Protein AF-A0A3Q0IHY2-F1 (afdb_monomer)

pLDDT: mean 85.45, std 8.39, range [56.94, 94.0]

Radius of gyration: 17.31 Å; Cα contacts (8 Å, |Δi|>4): 135; chains: 1; bounding box: 40×36×47 Å

Nearest PDB structures (foldseek):
  4ufc-assembly2_B  TM=3.584E-01  e=3.401E+00  Bacteroides ovatus
  5mdt-assembly1_A  TM=3.192E-01  e=4.880E+00  Schizosaccharo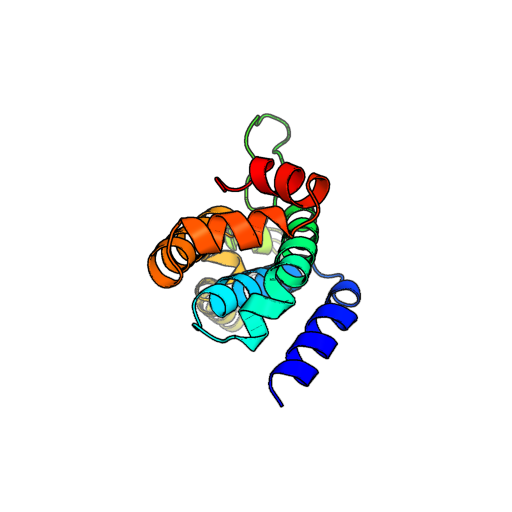myces pombe 972h-

InterPro domains:
  IPR011989 Armadillo-like helical [G3DSA:1.25.10.10] (1-149)
  IPR058669 Importin-7/11-like, TPR repeats [PF25758] (2-147)

Structure (mmCIF, N/CA/C/O backbone):
data_AF-A0A3Q0IHY2-F1
#
_entry.id   AF-A0A3Q0IHY2-F1
#
loop_
_atom_site.group_PDB
_atom_site.id
_atom_site.type_symbol
_atom_site.label_atom_id
_atom_site.label_alt_id
_atom_site.label_comp_id
_atom_site.label_asym_id
_atom_site.label_entity_id
_atom_site.label_seq_id
_atom_site.pdbx_PDB_ins_code
_atom_site.Cartn_x
_atom_site.Cartn_y
_atom_site.Cartn_z
_atom_site.occupancy
_atom_site.B_iso_or_equiv
_atom_site.auth_seq_id
_atom_site.auth_comp_id
_atom_site.auth_asym_id
_atom_site.auth_atom_id
_atom_site.pdbx_PDB_model_num
ATOM 1 N N . MET A 1 1 ? -1.748 -17.133 13.195 1.00 71.50 1 MET A N 1
ATOM 2 C CA . MET A 1 1 ? -0.902 -17.295 11.990 1.00 71.50 1 MET A CA 1
ATOM 3 C C . MET A 1 1 ? -0.861 -16.015 11.157 1.00 71.50 1 MET A C 1
ATOM 5 O O . MET A 1 1 ? 0.230 -15.501 10.970 1.00 71.50 1 MET A O 1
ATOM 9 N N . LEU A 1 2 ? -2.009 -15.448 10.753 1.00 79.81 2 LEU A N 1
ATOM 10 C CA . LEU A 1 2 ? -2.066 -14.205 9.961 1.00 79.81 2 LEU A CA 1
ATOM 11 C C . LEU A 1 2 ? -1.394 -12.996 10.637 1.00 79.81 2 LEU A C 1
ATOM 13 O O . LEU A 1 2 ? -0.612 -12.315 9.990 1.00 79.81 2 LEU A O 1
ATOM 17 N N . SER A 1 3 ? -1.639 -12.761 11.934 1.00 85.38 3 SER A N 1
ATOM 18 C CA . SER A 1 3 ? -1.006 -11.635 12.648 1.00 85.38 3 SER A CA 1
ATOM 19 C C . SER A 1 3 ? 0.520 -11.704 12.597 1.00 85.38 3 SER A C 1
ATOM 21 O O . SER A 1 3 ? 1.150 -10.722 12.240 1.00 85.38 3 SER A O 1
ATOM 23 N N . ASN A 1 4 ? 1.105 -12.871 12.889 1.00 88.50 4 ASN A N 1
ATOM 24 C CA . ASN A 1 4 ? 2.560 -13.045 12.903 1.00 88.50 4 ASN A CA 1
ATOM 25 C C . ASN A 1 4 ? 3.166 -12.864 11.509 1.00 88.50 4 ASN A C 1
ATOM 27 O O . ASN A 1 4 ? 4.241 -12.297 11.382 1.00 88.50 4 ASN A O 1
ATOM 31 N N . LEU A 1 5 ? 2.472 -13.337 10.470 1.00 88.94 5 LEU A N 1
ATOM 32 C CA . LEU A 1 5 ? 2.908 -13.156 9.090 1.00 88.94 5 LEU A CA 1
ATOM 33 C C . LEU A 1 5 ? 2.868 -11.678 8.686 1.00 88.94 5 LEU A C 1
ATOM 35 O O . LEU A 1 5 ? 3.835 -11.189 8.117 1.00 88.94 5 LEU A O 1
ATOM 39 N N . LEU A 1 6 ? 1.796 -10.961 9.027 1.00 89.75 6 LEU A N 1
ATOM 40 C CA . LEU A 1 6 ? 1.677 -9.531 8.751 1.00 89.75 6 LEU A CA 1
ATOM 41 C C . LEU A 1 6 ? 2.721 -8.715 9.529 1.00 89.75 6 LEU A C 1
ATOM 43 O O . LEU A 1 6 ? 3.335 -7.817 8.968 1.00 89.75 6 LEU A O 1
ATOM 47 N N . ASP A 1 7 ? 2.979 -9.069 10.789 1.00 90.44 7 ASP A N 1
ATOM 48 C CA . ASP A 1 7 ? 4.039 -8.457 11.596 1.00 90.44 7 ASP A CA 1
ATOM 49 C C . ASP A 1 7 ? 5.427 -8.669 10.990 1.00 90.44 7 ASP A C 1
ATOM 51 O O . ASP A 1 7 ? 6.231 -7.738 10.936 1.00 90.44 7 ASP A O 1
ATOM 55 N N . ASP A 1 8 ? 5.710 -9.875 10.504 1.00 91.25 8 ASP A N 1
ATOM 56 C CA . ASP A 1 8 ? 6.960 -10.170 9.813 1.00 91.25 8 ASP A CA 1
ATOM 57 C C . ASP A 1 8 ? 7.063 -9.444 8.470 1.00 91.25 8 ASP A C 1
ATOM 59 O O . ASP A 1 8 ? 8.140 -8.954 8.138 1.00 91.25 8 ASP A O 1
ATOM 63 N N . MET A 1 9 ? 5.968 -9.347 7.710 1.00 89.50 9 MET A N 1
ATOM 64 C CA . MET A 1 9 ? 5.931 -8.602 6.450 1.00 89.50 9 MET A CA 1
ATOM 65 C C . MET A 1 9 ? 6.216 -7.121 6.681 1.00 89.50 9 MET A C 1
ATOM 67 O O . MET A 1 9 ? 7.124 -6.584 6.052 1.00 89.50 9 MET A O 1
ATOM 71 N N . ILE A 1 10 ? 5.527 -6.487 7.634 1.00 90.88 10 ILE A N 1
ATOM 72 C CA . ILE A 1 10 ? 5.746 -5.078 7.992 1.00 90.88 10 ILE A CA 1
ATOM 73 C C . ILE A 1 10 ? 7.203 -4.874 8.416 1.00 90.88 10 ILE A C 1
ATOM 75 O O . ILE A 1 10 ? 7.890 -4.010 7.882 1.00 90.88 10 ILE A O 1
ATOM 79 N N . LYS A 1 11 ? 7.729 -5.733 9.299 1.00 90.56 11 LYS A N 1
ATOM 80 C CA . LYS A 1 11 ? 9.124 -5.641 9.751 1.00 90.56 11 LYS A CA 1
ATOM 81 C C . LYS A 1 11 ? 10.142 -5.870 8.648 1.00 90.56 11 LYS A C 1
ATOM 83 O O . LYS A 1 11 ? 11.245 -5.380 8.778 1.00 90.56 11 LYS A O 1
ATOM 88 N N . LYS A 1 12 ? 9.846 -6.659 7.619 1.00 89.00 12 LYS A N 1
ATOM 89 C CA . LYS A 1 12 ? 10.827 -7.022 6.582 1.00 89.00 12 LYS A CA 1
ATOM 90 C C . LYS A 1 12 ? 10.650 -6.221 5.294 1.00 89.00 12 LYS A C 1
ATOM 92 O O . LYS A 1 12 ? 11.473 -6.371 4.398 1.00 89.00 12 LYS A O 1
ATOM 97 N N . THR A 1 13 ? 9.633 -5.362 5.195 1.00 88.12 13 THR A N 1
ATOM 98 C CA . THR A 1 13 ? 9.354 -4.570 3.982 1.00 88.12 13 THR A CA 1
ATOM 99 C C . THR A 1 13 ? 10.539 -3.670 3.618 1.00 88.12 13 THR A C 1
ATOM 101 O O . THR A 1 13 ? 10.931 -3.631 2.454 1.00 88.12 13 THR A O 1
ATOM 104 N N . TYR A 1 14 ? 11.218 -3.072 4.604 1.00 86.75 14 TYR A N 1
ATOM 105 C CA . TYR A 1 14 ? 12.416 -2.254 4.368 1.00 86.75 14 TYR A CA 1
ATOM 106 C C . TYR A 1 14 ? 13.607 -3.028 3.769 1.00 86.75 14 TYR A C 1
ATOM 108 O O . TYR A 1 14 ? 14.507 -2.417 3.198 1.00 86.75 14 TYR A O 1
ATOM 116 N N . LEU A 1 15 ? 13.641 -4.365 3.885 1.00 89.25 15 LEU A N 1
ATOM 117 C CA . LEU A 1 15 ? 14.697 -5.196 3.288 1.00 89.25 15 LEU A CA 1
ATOM 118 C C . LEU A 1 15 ? 14.530 -5.340 1.771 1.00 89.25 15 LEU A C 1
ATOM 120 O O . LEU A 1 15 ? 15.457 -5.770 1.084 1.00 89.25 15 LEU A O 1
ATOM 124 N N . VAL A 1 16 ? 13.351 -5.011 1.242 1.00 90.00 16 VAL A N 1
ATOM 125 C CA . VAL A 1 16 ? 13.085 -5.025 -0.192 1.00 90.00 16 VAL A CA 1
ATOM 126 C C . VAL A 1 16 ? 13.486 -3.668 -0.752 1.00 90.00 16 VAL A C 1
ATOM 128 O O . VAL A 1 16 ? 12.809 -2.669 -0.531 1.00 90.00 16 VAL A O 1
ATOM 131 N N . THR A 1 17 ? 14.613 -3.645 -1.460 1.00 86.81 17 THR A N 1
ATOM 132 C CA . THR A 1 17 ? 15.194 -2.425 -2.044 1.00 86.81 17 THR A CA 1
ATOM 133 C C . THR A 1 17 ? 14.763 -2.181 -3.487 1.00 86.81 17 THR A C 1
ATOM 135 O O . THR A 1 17 ? 14.867 -1.061 -3.967 1.00 86.81 17 THR A O 1
ATOM 138 N N . GLN A 1 18 ? 14.288 -3.219 -4.184 1.00 88.50 18 GLN A N 1
ATOM 139 C CA . GLN A 1 18 ? 13.822 -3.110 -5.568 1.00 88.50 18 GLN A CA 1
ATOM 140 C C . GLN A 1 18 ? 12.427 -2.467 -5.592 1.00 88.50 18 GLN A C 1
ATOM 142 O O . GLN A 1 18 ? 11.495 -3.073 -5.043 1.00 88.50 18 GLN A O 1
ATOM 147 N N . PRO A 1 19 ? 12.260 -1.278 -6.194 1.00 86.81 19 PRO A N 1
ATOM 148 C CA . PRO A 1 19 ? 10.997 -0.542 -6.177 1.00 86.81 19 PRO A CA 1
ATOM 149 C C . PRO A 1 19 ? 9.859 -1.303 -6.876 1.00 86.81 19 PRO A C 1
ATOM 151 O O . PRO A 1 19 ? 8.732 -1.296 -6.386 1.00 86.81 19 PRO A O 1
ATOM 154 N N . GLU A 1 20 ? 10.156 -2.091 -7.914 1.00 87.94 20 GLU A N 1
ATOM 155 C CA . GLU A 1 20 ? 9.194 -2.971 -8.592 1.00 87.94 20 GLU A CA 1
ATOM 156 C C . GLU A 1 20 ? 8.589 -3.982 -7.610 1.00 87.94 20 GLU A C 1
ATOM 158 O O . GLU A 1 20 ? 7.381 -4.211 -7.560 1.00 87.94 20 GLU A O 1
ATOM 163 N N . ARG A 1 21 ? 9.440 -4.583 -6.769 1.00 90.06 21 ARG A N 1
ATOM 164 C CA . ARG A 1 21 ? 9.005 -5.555 -5.759 1.00 90.06 21 ARG A CA 1
ATOM 165 C C . ARG A 1 21 ? 8.257 -4.879 -4.618 1.00 90.06 21 ARG A C 1
ATOM 167 O O . ARG A 1 21 ? 7.307 -5.461 -4.095 1.00 90.06 21 ARG A O 1
ATOM 174 N N . ARG A 1 22 ? 8.658 -3.661 -4.241 1.00 92.00 22 ARG A N 1
ATOM 175 C CA . ARG A 1 22 ? 7.937 -2.853 -3.248 1.00 92.00 22 ARG A CA 1
ATOM 176 C C . ARG A 1 22 ? 6.537 -2.501 -3.749 1.00 92.00 22 ARG A C 1
ATOM 178 O O . ARG A 1 22 ? 5.595 -2.641 -2.975 1.00 92.00 22 ARG A O 1
ATOM 185 N N . LYS A 1 23 ? 6.367 -2.190 -5.040 1.00 93.12 23 LYS A N 1
ATOM 186 C CA . LYS A 1 23 ? 5.048 -1.969 -5.656 1.00 93.12 23 LYS A CA 1
ATOM 187 C C . LYS A 1 23 ? 4.120 -3.169 -5.462 1.00 93.12 23 LYS A C 1
ATOM 189 O O . LYS A 1 23 ? 3.001 -2.994 -4.989 1.00 93.12 23 LYS A O 1
ATOM 194 N N . VAL A 1 24 ? 4.583 -4.397 -5.725 1.00 92.75 24 VAL A N 1
ATOM 195 C CA . VAL A 1 24 ? 3.775 -5.615 -5.481 1.00 92.75 24 VAL A CA 1
ATOM 196 C C . VAL A 1 2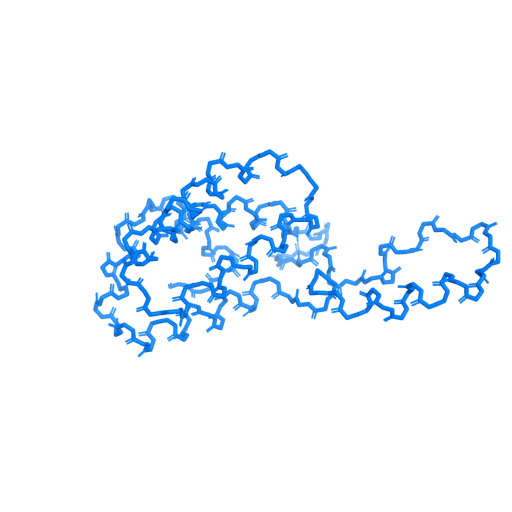4 ? 3.349 -5.726 -4.018 1.00 92.75 24 VAL A C 1
ATOM 198 O O . VAL A 1 24 ? 2.200 -6.060 -3.729 1.00 92.75 24 VAL A O 1
ATOM 201 N N . ILE A 1 25 ? 4.259 -5.431 -3.088 1.00 93.12 25 ILE A N 1
ATOM 202 C CA . ILE A 1 25 ? 3.968 -5.455 -1.650 1.00 93.12 25 ILE A CA 1
ATOM 203 C C . ILE A 1 25 ? 2.922 -4.388 -1.291 1.00 93.12 25 ILE A C 1
ATOM 205 O O . ILE A 1 25 ? 1.983 -4.687 -0.557 1.00 93.12 25 ILE A O 1
ATOM 209 N N . GLY A 1 26 ? 3.024 -3.183 -1.855 1.00 92.94 26 GLY A N 1
ATOM 210 C CA . GLY A 1 26 ? 2.037 -2.113 -1.687 1.00 92.94 26 GLY A CA 1
ATOM 211 C C . GLY A 1 26 ? 0.652 -2.508 -2.205 1.00 92.94 26 GLY A C 1
ATOM 212 O O . GLY A 1 26 ? -0.345 -2.345 -1.501 1.00 92.94 26 GLY A O 1
ATOM 213 N N . LEU A 1 27 ? 0.585 -3.120 -3.392 1.00 93.81 27 LEU A N 1
ATOM 214 C CA . LEU A 1 27 ? -0.660 -3.660 -3.947 1.00 93.81 27 LEU A CA 1
ATOM 215 C C . LEU A 1 27 ? -1.247 -4.765 -3.055 1.00 93.81 27 LEU A C 1
ATOM 217 O O . LEU A 1 27 ? -2.460 -4.809 -2.841 1.00 93.81 27 LEU A O 1
ATOM 221 N N . ALA A 1 28 ? -0.402 -5.630 -2.491 1.00 93.56 28 ALA A N 1
ATOM 222 C CA . ALA A 1 28 ? -0.837 -6.656 -1.549 1.00 93.56 28 ALA A CA 1
ATOM 223 C C . ALA A 1 28 ? -1.406 -6.039 -0.260 1.00 93.56 28 ALA A C 1
ATOM 225 O O . ALA A 1 28 ? -2.475 -6.455 0.185 1.00 93.56 28 ALA A O 1
ATOM 226 N N . TYR A 1 29 ? -0.755 -5.018 0.307 1.00 93.31 29 TYR A N 1
ATOM 227 C CA . TYR A 1 29 ? -1.275 -4.284 1.463 1.00 93.31 29 TYR A CA 1
ATOM 228 C C . TYR A 1 29 ? -2.636 -3.648 1.176 1.00 93.31 29 TYR A C 1
ATOM 230 O O . TYR A 1 29 ? -3.571 -3.845 1.950 1.00 93.31 29 TYR A O 1
ATOM 238 N N . ALA A 1 30 ? -2.789 -2.972 0.037 1.00 93.06 30 ALA A N 1
ATOM 239 C CA . ALA A 1 30 ? -4.064 -2.381 -0.361 1.00 93.06 30 ALA A CA 1
ATOM 240 C C . ALA A 1 30 ? -5.163 -3.439 -0.566 1.00 93.06 30 ALA A C 1
ATOM 242 O O . ALA A 1 30 ? -6.312 -3.231 -0.178 1.00 93.06 30 ALA A O 1
ATOM 243 N N . ALA A 1 31 ? -4.830 -4.605 -1.124 1.00 92.81 31 ALA A N 1
ATOM 244 C CA . ALA A 1 31 ? -5.780 -5.708 -1.248 1.00 92.81 31 ALA A CA 1
ATOM 245 C C . ALA A 1 31 ? -6.225 -6.247 0.125 1.00 92.81 31 ALA A C 1
ATOM 247 O O . ALA A 1 31 ? -7.413 -6.519 0.320 1.00 92.81 31 ALA A O 1
ATOM 248 N N . LEU A 1 32 ? -5.298 -6.339 1.084 1.00 91.94 32 LEU A N 1
ATOM 249 C CA . LEU A 1 32 ? -5.572 -6.793 2.450 1.00 91.94 32 LEU A CA 1
ATOM 250 C C . LEU A 1 32 ? -6.551 -5.876 3.196 1.00 91.94 32 LEU A C 1
ATOM 252 O O . LEU A 1 32 ? -7.354 -6.378 3.982 1.00 91.94 32 LEU A O 1
ATOM 256 N N . LEU A 1 33 ? -6.550 -4.566 2.925 1.00 89.50 33 LEU A N 1
ATOM 257 C CA . LEU A 1 33 ? -7.476 -3.613 3.558 1.00 89.50 33 LEU A CA 1
ATOM 258 C C . LEU A 1 33 ? -8.953 -3.999 3.374 1.00 89.50 33 LEU A C 1
ATOM 260 O O . LEU A 1 33 ? -9.765 -3.777 4.266 1.00 89.50 33 LEU A O 1
ATOM 264 N N . THR A 1 34 ? -9.289 -4.645 2.255 1.00 89.94 34 THR A N 1
ATOM 265 C CA . THR A 1 34 ? -10.667 -5.064 1.931 1.00 89.94 34 THR A CA 1
ATOM 266 C C . THR A 1 34 ? -11.063 -6.443 2.474 1.00 89.94 34 THR A C 1
ATOM 268 O O . THR A 1 34 ? -12.160 -6.921 2.198 1.00 89.94 34 THR A O 1
ATOM 271 N N . CYS A 1 35 ? -10.193 -7.113 3.241 1.00 88.38 35 CYS A N 1
ATOM 272 C CA . CYS A 1 35 ? -10.428 -8.478 3.731 1.00 88.38 35 CYS A CA 1
ATOM 273 C C . CYS A 1 35 ? -11.276 -8.572 5.019 1.00 88.38 35 CYS A C 1
ATOM 275 O O . CYS A 1 35 ? -11.341 -9.655 5.597 1.00 88.38 35 CYS A O 1
ATOM 277 N N . GLU A 1 36 ? -11.875 -7.473 5.498 1.00 82.81 36 GLU A N 1
ATOM 278 C CA . GLU A 1 36 ? -12.792 -7.431 6.662 1.00 82.81 36 GLU A CA 1
ATOM 279 C C . GLU A 1 36 ? -12.257 -8.129 7.936 1.00 82.81 36 GLU A C 1
ATOM 281 O O . GLU A 1 36 ? -13.000 -8.631 8.778 1.00 82.81 36 GLU A O 1
ATOM 286 N N . SER A 1 37 ? -10.933 -8.169 8.106 1.00 88.56 37 SER A N 1
ATOM 287 C CA . SER A 1 37 ? -10.294 -8.834 9.241 1.00 88.56 37 SER A CA 1
ATOM 288 C C . SER A 1 37 ? -9.942 -7.837 10.334 1.00 88.56 37 SER A C 1
ATOM 290 O O . SER A 1 37 ? -9.185 -6.892 10.110 1.00 88.56 37 SER A O 1
ATOM 292 N N . VAL A 1 38 ? -10.389 -8.110 11.561 1.00 87.62 38 VAL A N 1
ATOM 293 C CA . VAL A 1 38 ? -10.070 -7.303 12.754 1.00 87.62 38 VAL A CA 1
ATOM 294 C C . VAL A 1 38 ? -8.555 -7.161 12.961 1.00 87.62 38 VAL A C 1
ATOM 296 O O . VAL A 1 38 ? -8.079 -6.125 13.414 1.00 87.62 38 VAL A O 1
ATOM 299 N N . ILE A 1 39 ? -7.769 -8.175 12.581 1.00 89.50 39 ILE A N 1
ATOM 300 C CA . ILE A 1 39 ? -6.300 -8.138 12.679 1.00 89.50 39 ILE A CA 1
ATOM 301 C C . ILE A 1 39 ? -5.717 -7.054 11.764 1.00 89.50 39 ILE A C 1
ATOM 303 O O . ILE A 1 39 ? -4.753 -6.390 12.139 1.00 89.50 39 ILE A O 1
ATOM 307 N N . ILE A 1 40 ? -6.299 -6.884 10.575 1.00 89.56 40 ILE A N 1
ATOM 308 C CA . ILE A 1 40 ? -5.865 -5.903 9.578 1.00 89.56 40 ILE A CA 1
ATOM 309 C C . ILE A 1 40 ? -6.280 -4.503 10.028 1.00 89.56 40 ILE A C 1
ATOM 311 O O . ILE A 1 40 ? -5.447 -3.603 10.014 1.00 89.56 40 ILE A O 1
ATOM 315 N N . LEU A 1 41 ? -7.509 -4.341 10.532 1.00 88.88 41 LEU A N 1
ATOM 316 C CA . LEU A 1 41 ? -7.988 -3.069 11.088 1.00 88.88 41 LEU A CA 1
ATOM 317 C C . LEU A 1 41 ? -7.122 -2.594 12.264 1.00 88.88 41 LEU A C 1
ATOM 319 O O . LEU A 1 41 ? -6.696 -1.445 12.293 1.00 88.88 41 LEU A O 1
ATOM 323 N N . ASN A 1 42 ? -6.763 -3.494 13.184 1.00 90.31 42 ASN A N 1
ATOM 324 C CA . ASN A 1 42 ? -5.882 -3.172 14.314 1.00 90.31 42 ASN A CA 1
ATOM 325 C C . ASN A 1 42 ? -4.466 -2.755 13.889 1.00 90.31 42 ASN A C 1
ATOM 327 O O . ASN A 1 42 ? -3.751 -2.120 14.661 1.00 90.31 42 ASN A O 1
ATOM 331 N N . LYS A 1 43 ? -4.035 -3.145 12.687 1.00 90.75 43 LYS A N 1
ATOM 332 C CA . LYS A 1 43 ? -2.723 -2.803 12.124 1.00 90.75 43 LYS A CA 1
ATOM 333 C C . LYS A 1 43 ? -2.825 -1.768 11.005 1.00 90.75 43 LYS A C 1
ATOM 335 O O . LYS A 1 43 ? -1.822 -1.517 10.343 1.00 90.75 43 LYS A O 1
ATOM 340 N N . PHE A 1 44 ? -3.993 -1.146 10.825 1.00 91.44 44 PHE A N 1
ATOM 341 C CA . PHE A 1 44 ? -4.267 -0.205 9.743 1.00 91.44 44 PHE A CA 1
ATOM 342 C C . PHE A 1 44 ? -3.215 0.901 9.671 1.00 91.44 44 PHE A C 1
ATOM 344 O O . PHE A 1 44 ? -2.587 1.061 8.632 1.00 91.44 44 PHE A O 1
ATOM 351 N N . GLY A 1 45 ? -2.921 1.578 10.786 1.00 91.12 45 GLY A N 1
ATOM 352 C CA . GLY A 1 45 ? -1.914 2.644 10.800 1.00 91.12 45 GLY A CA 1
ATOM 353 C C . GLY A 1 45 ? -0.527 2.187 10.348 1.00 91.12 45 GLY A C 1
ATOM 354 O O . GLY A 1 45 ? 0.099 2.864 9.543 1.00 91.12 45 GLY A O 1
ATOM 355 N N . LYS A 1 46 ? -0.086 0.988 10.753 1.00 92.06 46 LYS A N 1
ATOM 356 C CA . LYS A 1 46 ? 1.193 0.422 10.291 1.00 92.06 46 LYS A CA 1
ATOM 357 C C . LYS A 1 46 ? 1.183 0.054 8.814 1.00 92.06 46 LYS A C 1
ATOM 359 O O . LYS A 1 46 ? 2.198 0.209 8.148 1.00 92.06 46 LYS A O 1
ATOM 364 N N . ILE A 1 47 ? 0.051 -0.409 8.294 1.00 92.75 47 ILE A N 1
ATOM 365 C CA . ILE A 1 47 ? -0.103 -0.664 6.860 1.00 92.75 47 ILE A CA 1
ATOM 366 C C . ILE A 1 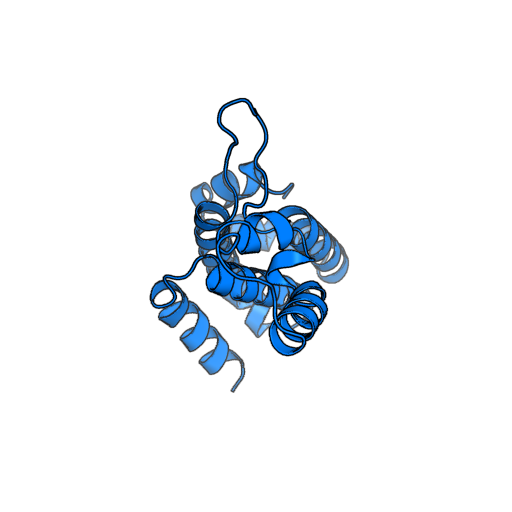47 ? -0.042 0.658 6.084 1.00 92.75 47 ILE A C 1
ATOM 368 O O . ILE A 1 47 ? 0.670 0.732 5.089 1.00 92.75 47 ILE A O 1
ATOM 372 N N . MET A 1 48 ? -0.720 1.706 6.559 1.00 92.69 48 MET A N 1
ATOM 373 C CA . MET A 1 48 ? -0.705 3.030 5.929 1.00 92.69 48 MET A CA 1
ATOM 374 C C . MET A 1 48 ? 0.692 3.666 5.954 1.00 92.69 48 MET A C 1
ATOM 376 O O . MET A 1 48 ? 1.130 4.178 4.929 1.00 92.69 48 MET A O 1
ATOM 380 N N . GLU A 1 49 ? 1.424 3.560 7.070 1.00 92.38 49 GLU A N 1
ATOM 381 C CA . GLU A 1 49 ? 2.840 3.959 7.168 1.00 92.38 49 GLU A CA 1
ATOM 382 C C . GLU A 1 49 ? 3.686 3.284 6.076 1.00 92.38 49 GLU A C 1
ATOM 384 O O . GLU A 1 49 ? 4.387 3.954 5.321 1.00 92.38 49 GLU A O 1
ATOM 389 N N . GLN A 1 50 ? 3.573 1.959 5.940 1.00 92.06 50 GLN A N 1
ATOM 390 C CA . GLN A 1 50 ? 4.322 1.213 4.926 1.00 92.06 50 GLN A CA 1
ATOM 391 C C . GLN A 1 50 ? 3.886 1.560 3.502 1.00 92.06 50 GLN A C 1
ATOM 393 O O . GLN A 1 50 ? 4.723 1.646 2.608 1.00 92.06 50 GLN A O 1
ATOM 398 N N . MET A 1 51 ? 2.592 1.790 3.269 1.00 92.12 51 MET A N 1
ATOM 399 C CA . MET A 1 51 ? 2.129 2.258 1.966 1.00 92.12 51 MET A CA 1
ATOM 400 C C . MET A 1 51 ? 2.738 3.614 1.621 1.00 92.12 51 MET A C 1
ATOM 402 O O . MET A 1 51 ? 3.183 3.770 0.492 1.00 92.12 51 MET A O 1
ATOM 406 N N . ALA A 1 52 ? 2.798 4.562 2.560 1.00 91.94 52 ALA A N 1
ATOM 407 C CA . ALA A 1 52 ? 3.364 5.890 2.319 1.00 91.94 52 ALA A CA 1
ATOM 408 C C . ALA A 1 52 ? 4.840 5.822 1.898 1.00 91.94 52 ALA A C 1
ATOM 410 O O . ALA A 1 52 ? 5.248 6.506 0.963 1.00 91.94 52 ALA A O 1
ATOM 411 N N . GLU A 1 53 ? 5.624 4.947 2.535 1.00 91.50 53 GLU A N 1
ATOM 412 C CA . GLU A 1 53 ? 7.004 4.682 2.117 1.00 91.50 53 GLU A CA 1
ATOM 413 C C . GLU A 1 53 ? 7.070 4.107 0.697 1.00 91.50 53 GLU A C 1
ATOM 415 O O . GLU A 1 53 ? 7.851 4.580 -0.120 1.00 91.50 53 GLU A O 1
ATOM 420 N N . ILE A 1 54 ? 6.231 3.118 0.375 1.00 92.25 54 ILE A N 1
ATOM 421 C CA . ILE A 1 54 ? 6.215 2.504 -0.961 1.00 92.25 54 ILE A CA 1
ATOM 422 C C . ILE A 1 54 ? 5.754 3.511 -2.025 1.00 92.25 54 ILE A C 1
ATOM 424 O O . ILE A 1 54 ? 6.301 3.517 -3.123 1.00 92.25 54 ILE A O 1
ATOM 428 N N . PHE A 1 55 ? 4.787 4.378 -1.711 1.00 91.25 55 PHE A N 1
ATOM 429 C CA . PHE A 1 55 ? 4.345 5.458 -2.596 1.00 91.25 55 PHE A CA 1
ATOM 430 C C . PHE A 1 55 ? 5.507 6.380 -2.966 1.00 91.25 55 PHE A C 1
ATOM 432 O O . PHE A 1 55 ? 5.694 6.647 -4.148 1.00 91.25 55 PHE A O 1
ATOM 439 N N . ASN A 1 56 ? 6.333 6.773 -1.993 1.00 89.75 56 ASN A N 1
ATOM 440 C CA . ASN A 1 56 ? 7.507 7.616 -2.235 1.00 89.75 56 ASN A CA 1
ATOM 441 C C . ASN A 1 56 ? 8.565 6.955 -3.139 1.00 89.75 56 ASN A C 1
ATOM 443 O O . ASN A 1 56 ? 9.308 7.660 -3.817 1.00 89.75 56 ASN A O 1
ATOM 447 N N . ASP A 1 57 ? 8.652 5.622 -3.153 1.00 88.88 57 ASP A N 1
ATOM 448 C CA . ASP A 1 57 ? 9.603 4.895 -4.007 1.00 88.88 57 ASP A CA 1
ATOM 449 C C . ASP A 1 57 ? 9.062 4.618 -5.420 1.00 88.88 57 ASP A C 1
ATOM 451 O O . ASP A 1 57 ? 9.839 4.387 -6.347 1.00 88.88 57 ASP A O 1
ATOM 455 N N . VAL A 1 58 ? 7.735 4.566 -5.573 1.00 89.44 58 VAL A N 1
ATOM 456 C CA . VAL A 1 58 ? 7.051 4.114 -6.797 1.00 89.44 58 VAL A CA 1
ATOM 457 C C . VAL A 1 58 ? 6.498 5.275 -7.616 1.00 89.44 58 VAL A C 1
ATOM 459 O O . VAL A 1 58 ? 6.553 5.244 -8.846 1.00 89.44 58 VAL A O 1
ATOM 462 N N . MET A 1 59 ? 5.949 6.285 -6.947 1.00 88.50 59 MET A N 1
ATOM 463 C CA . MET A 1 59 ? 5.380 7.454 -7.596 1.00 88.50 59 MET A CA 1
ATOM 464 C C . MET A 1 59 ? 6.462 8.508 -7.782 1.00 88.50 59 MET A C 1
ATOM 466 O O . MET A 1 59 ? 7.137 8.909 -6.837 1.00 88.50 59 MET A O 1
ATOM 470 N N . THR A 1 60 ? 6.606 8.994 -9.006 1.00 85.50 60 THR A N 1
ATOM 471 C CA . THR A 1 60 ? 7.604 10.008 -9.351 1.00 85.50 60 THR A CA 1
ATOM 472 C C . THR A 1 60 ? 6.932 11.188 -10.027 1.00 85.50 60 THR A C 1
ATOM 474 O O . THR A 1 60 ? 5.942 11.026 -10.736 1.00 85.50 60 THR A O 1
ATOM 477 N N . VAL A 1 61 ? 7.457 12.390 -9.798 1.00 78.62 61 VAL A N 1
ATOM 478 C CA . VAL A 1 61 ? 7.021 13.577 -10.537 1.00 78.62 61 VAL A CA 1
ATOM 479 C C . VAL A 1 61 ? 7.882 13.672 -11.798 1.00 78.62 61 VAL A C 1
ATOM 481 O O . VAL A 1 61 ? 9.111 13.754 -11.679 1.00 78.62 61 VAL A O 1
ATOM 484 N N . PRO A 1 62 ? 7.295 13.652 -13.006 1.00 72.50 62 PRO A N 1
ATOM 485 C CA . PRO A 1 62 ? 8.069 13.814 -14.224 1.00 72.50 62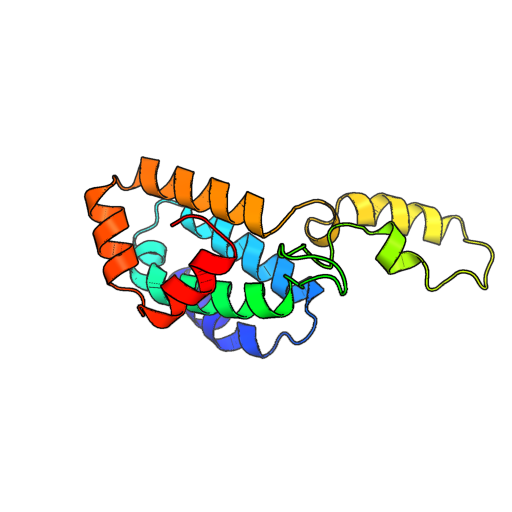 PRO A CA 1
ATOM 486 C C . PRO A 1 62 ? 8.709 15.205 -14.267 1.00 72.50 62 PRO A C 1
ATOM 488 O O . PRO A 1 62 ? 8.157 16.176 -13.758 1.00 72.50 62 PRO A O 1
ATOM 491 N N . TYR A 1 63 ? 9.862 15.331 -14.933 1.00 66.25 63 TYR A N 1
ATOM 492 C CA . TYR A 1 63 ? 10.655 16.574 -14.991 1.00 66.25 63 TYR A CA 1
ATOM 493 C C . TYR A 1 63 ? 9.870 17.815 -15.472 1.00 66.25 63 TYR A C 1
ATOM 495 O O . TYR A 1 63 ? 10.277 18.946 -15.215 1.00 66.25 63 TYR A O 1
ATOM 503 N N . GLN A 1 64 ? 8.753 17.614 -16.177 1.00 68.25 64 GLN A N 1
ATOM 504 C CA . GLN A 1 64 ? 7.872 18.671 -16.688 1.00 68.25 64 GLN A CA 1
ATOM 505 C C . GLN A 1 64 ? 6.426 18.567 -16.177 1.00 68.25 64 GLN A C 1
ATOM 507 O O . GLN A 1 64 ? 5.568 19.322 -16.629 1.00 68.25 64 GLN A O 1
ATOM 512 N N . GLY A 1 65 ? 6.146 17.630 -15.271 1.00 64.88 65 GLY A N 1
ATOM 513 C CA . GLY A 1 65 ? 4.813 17.398 -14.732 1.00 64.88 65 GLY A CA 1
ATOM 514 C C . GLY A 1 65 ? 4.605 18.062 -13.379 1.00 64.88 65 GLY A C 1
ATOM 515 O O . GLY A 1 65 ? 5.548 18.354 -12.647 1.00 64.88 65 GLY A O 1
ATOM 516 N N . THR A 1 66 ? 3.339 18.283 -13.047 1.00 65.81 66 THR A N 1
ATOM 517 C CA . THR A 1 66 ? 2.892 18.696 -11.709 1.00 65.81 66 THR A CA 1
ATOM 518 C C . THR A 1 66 ? 2.212 17.561 -10.948 1.00 65.81 66 THR A C 1
ATOM 520 O O . THR A 1 66 ? 1.902 17.728 -9.775 1.00 65.81 66 THR A O 1
ATOM 523 N N . GLU A 1 67 ? 1.959 16.431 -11.610 1.00 77.44 67 GLU A N 1
ATOM 524 C CA . GLU A 1 67 ? 1.222 15.293 -11.065 1.00 77.44 67 GLU A CA 1
ATOM 525 C C . GLU A 1 67 ? 2.154 14.094 -10.874 1.00 77.44 67 GLU A C 1
ATOM 527 O O . GLU A 1 67 ? 3.103 13.897 -11.635 1.00 77.44 67 GLU A O 1
ATOM 532 N N . TYR A 1 68 ? 1.892 13.312 -9.829 1.00 81.19 68 TYR A N 1
ATOM 533 C CA . TYR A 1 68 ? 2.624 12.084 -9.551 1.00 81.19 68 TYR A CA 1
ATOM 534 C C . TYR A 1 68 ? 2.200 10.977 -10.514 1.00 81.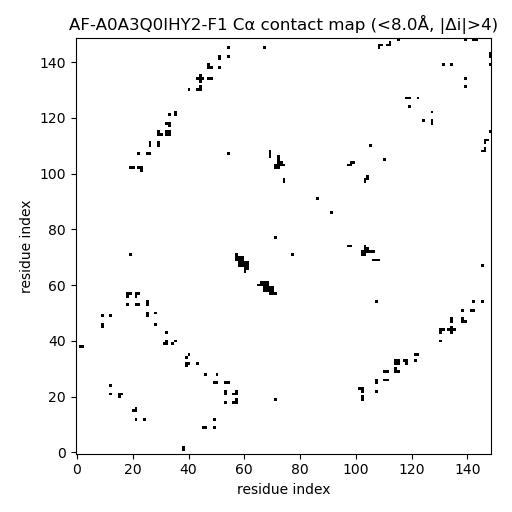19 68 TYR A C 1
ATOM 536 O O . TYR A 1 68 ? 1.023 10.625 -10.588 1.00 81.19 68 TYR A O 1
ATOM 544 N N . GLU A 1 69 ? 3.176 10.375 -11.185 1.00 84.44 69 GLU A N 1
ATOM 545 C CA . GLU A 1 69 ? 2.979 9.250 -12.094 1.00 84.44 69 GLU A CA 1
ATOM 546 C C . GLU A 1 69 ? 3.622 7.978 -11.532 1.00 84.44 69 GLU A C 1
ATOM 548 O O . GLU A 1 69 ? 4.670 8.009 -10.881 1.00 84.44 69 GLU A O 1
ATOM 553 N N . ASP A 1 70 ? 2.980 6.839 -11.782 1.00 85.50 70 ASP A N 1
ATOM 554 C CA . ASP A 1 70 ? 3.505 5.525 -11.417 1.00 85.50 70 ASP A CA 1
ATOM 555 C C . ASP A 1 70 ? 4.654 5.146 -12.361 1.00 85.50 70 ASP A C 1
ATOM 557 O O . ASP A 1 70 ? 4.434 4.868 -13.543 1.00 85.50 70 ASP A O 1
ATOM 561 N N . ALA A 1 71 ? 5.881 5.110 -11.830 1.00 84.56 71 ALA A N 1
ATOM 562 C CA . ALA A 1 71 ? 7.099 4.915 -12.619 1.00 84.56 71 ALA A CA 1
ATOM 563 C C . ALA A 1 71 ? 7.170 3.554 -13.337 1.00 84.56 71 ALA A C 1
ATOM 565 O O . ALA A 1 71 ? 8.008 3.365 -14.220 1.00 84.56 71 ALA A O 1
ATOM 566 N N . PHE A 1 72 ? 6.304 2.603 -12.975 1.00 84.69 72 PHE A N 1
ATOM 567 C CA . PHE A 1 72 ? 6.330 1.240 -13.498 1.00 84.69 72 PHE A CA 1
ATOM 568 C C . PHE A 1 72 ? 5.134 0.908 -14.386 1.00 84.69 72 PHE A C 1
ATOM 570 O O . PHE A 1 72 ? 4.998 -0.246 -14.760 1.00 84.69 72 PHE A O 1
ATOM 577 N N . LEU A 1 73 ? 4.265 1.856 -14.756 1.00 80.31 73 LEU A N 1
ATOM 578 C CA . LEU A 1 73 ? 3.043 1.562 -15.529 1.00 80.31 73 LEU A CA 1
ATOM 579 C C . LEU A 1 73 ? 3.281 1.147 -16.998 1.00 80.31 73 LEU A C 1
ATOM 581 O O . LEU A 1 73 ? 2.329 0.923 -17.742 1.00 80.31 73 LEU A O 1
ATOM 585 N N . ASP A 1 74 ? 4.533 1.045 -17.440 1.00 75.31 74 ASP A N 1
ATOM 586 C CA . ASP A 1 74 ? 4.851 0.687 -18.815 1.00 75.31 74 ASP A CA 1
ATOM 587 C C . ASP A 1 74 ? 6.045 -0.271 -18.910 1.00 75.31 74 ASP A C 1
ATOM 589 O O . ASP A 1 74 ? 7.217 0.098 -18.790 1.00 75.31 74 ASP A O 1
ATOM 593 N N . LEU A 1 75 ? 5.724 -1.533 -19.200 1.00 73.31 75 LEU A N 1
ATOM 594 C CA . LEU A 1 75 ? 6.707 -2.578 -19.470 1.00 73.31 75 LEU A CA 1
ATOM 595 C C . LEU A 1 75 ? 7.583 -2.248 -20.690 1.00 73.31 75 LEU A C 1
ATOM 597 O O . LEU A 1 75 ? 8.732 -2.688 -20.754 1.00 73.31 75 LEU A O 1
ATOM 601 N N . THR A 1 76 ? 7.068 -1.504 -21.677 1.00 68.12 76 THR A N 1
ATOM 602 C CA . THR A 1 76 ? 7.836 -1.194 -22.891 1.00 68.12 76 THR A CA 1
ATOM 603 C C . THR A 1 76 ? 8.992 -0.251 -22.591 1.00 68.12 76 THR A C 1
ATOM 605 O O . THR A 1 76 ? 10.107 -0.513 -23.041 1.00 68.12 76 THR A O 1
ATOM 608 N N . THR A 1 77 ? 8.773 0.747 -21.735 1.00 64.94 77 THR A N 1
ATOM 609 C CA . THR A 1 77 ? 9.832 1.610 -21.205 1.00 64.94 77 THR A CA 1
ATOM 610 C C . THR A 1 77 ? 10.853 0.820 -20.372 1.00 64.94 77 THR A C 1
ATOM 612 O O . THR A 1 77 ? 12.057 0.999 -20.557 1.00 64.94 77 THR A O 1
ATOM 615 N N . ALA A 1 78 ? 10.415 -0.126 -19.531 1.00 65.56 78 ALA A N 1
ATOM 616 C CA . ALA A 1 78 ? 11.324 -0.965 -18.735 1.00 65.56 78 ALA A CA 1
ATOM 617 C C . ALA A 1 78 ? 12.235 -1.868 -19.597 1.00 65.56 78 ALA A C 1
ATOM 619 O O . ALA A 1 78 ? 13.399 -2.102 -19.265 1.00 65.56 78 ALA A O 1
ATOM 620 N N . LEU A 1 79 ? 11.720 -2.359 -20.728 1.00 66.12 79 LEU A N 1
ATOM 621 C CA . LEU A 1 79 ? 12.439 -3.248 -21.649 1.00 66.12 79 LEU A CA 1
ATOM 622 C C . LEU A 1 79 ? 13.173 -2.510 -22.781 1.00 66.12 79 LEU A C 1
ATOM 624 O O . LEU A 1 79 ? 13.863 -3.153 -23.573 1.00 66.12 79 LEU A O 1
ATOM 628 N N . ALA A 1 80 ? 13.062 -1.181 -22.863 1.00 62.88 80 ALA A N 1
ATOM 629 C CA . ALA A 1 80 ? 13.687 -0.368 -23.910 1.00 62.88 80 ALA A CA 1
ATOM 630 C C . ALA A 1 80 ? 15.226 -0.327 -23.832 1.00 62.88 80 ALA A C 1
ATOM 632 O O . ALA A 1 80 ? 15.868 0.219 -24.723 1.00 62.88 80 ALA A O 1
ATOM 633 N N . SER A 1 81 ? 15.833 -0.893 -22.786 1.00 56.94 81 SER A N 1
ATOM 634 C CA . SER A 1 81 ? 17.287 -0.915 -22.589 1.00 56.94 81 SER A CA 1
ATOM 635 C C . SER A 1 81 ? 18.015 -2.024 -23.365 1.00 56.94 81 SER A C 1
ATOM 637 O O . SER A 1 81 ? 19.233 -1.943 -23.523 1.00 56.94 81 SER A O 1
ATOM 639 N N . ASP A 1 82 ? 17.299 -3.016 -23.908 1.00 58.44 82 ASP A N 1
ATOM 640 C CA . ASP A 1 82 ? 17.885 -4.205 -24.551 1.00 58.44 82 ASP A CA 1
ATOM 641 C C . ASP A 1 82 ? 17.737 -4.185 -26.088 1.00 58.44 82 ASP A C 1
ATOM 643 O O . ASP A 1 82 ? 17.236 -5.113 -26.717 1.00 58.44 82 ASP A O 1
ATOM 647 N N . VAL A 1 83 ? 18.115 -3.063 -26.713 1.00 59.84 83 VAL A N 1
ATOM 648 C CA . VAL A 1 83 ? 17.945 -2.818 -28.168 1.00 59.84 83 VAL A CA 1
ATOM 649 C C . VAL A 1 83 ? 19.102 -3.385 -29.005 1.00 59.84 83 VAL A C 1
ATOM 651 O O . VAL A 1 83 ? 19.074 -3.345 -30.232 1.00 59.84 83 VAL A O 1
ATOM 654 N N . PHE A 1 84 ? 20.155 -3.891 -28.362 1.00 61.28 84 PHE A N 1
ATOM 655 C CA . PHE A 1 84 ? 21.398 -4.274 -29.042 1.00 61.28 84 PHE A CA 1
ATOM 656 C C . PHE A 1 84 ? 21.418 -5.727 -29.541 1.00 61.28 84 PHE A C 1
ATOM 658 O O . PHE A 1 84 ? 22.396 -6.130 -30.171 1.00 61.28 84 PHE A O 1
ATOM 665 N N . SER A 1 85 ? 20.364 -6.510 -29.291 1.00 68.50 85 SER A N 1
ATOM 666 C CA . SER A 1 85 ? 20.249 -7.894 -29.759 1.00 68.50 85 SER A CA 1
ATOM 667 C C . SER A 1 85 ? 18.914 -8.146 -30.463 1.00 68.50 85 SER A C 1
ATOM 669 O O . SER A 1 85 ? 17.897 -7.540 -30.126 1.00 68.50 85 SER A O 1
ATOM 671 N N . GLU A 1 86 ? 18.911 -9.024 -31.474 1.00 75.62 86 GLU A N 1
ATOM 672 C CA . GLU A 1 86 ? 17.651 -9.499 -32.049 1.00 75.62 86 GLU A CA 1
ATOM 673 C C . GLU A 1 86 ? 16.908 -10.323 -30.986 1.00 75.62 86 GLU A C 1
ATOM 675 O O . GLU A 1 86 ? 17.486 -11.278 -30.453 1.00 75.62 86 GLU A O 1
ATOM 680 N N . PRO A 1 87 ? 15.648 -9.980 -30.662 1.00 75.00 87 PRO A N 1
ATOM 681 C CA . PRO A 1 87 ? 14.901 -10.686 -29.635 1.00 75.00 87 PRO A CA 1
ATOM 682 C C . PRO A 1 87 ? 14.710 -12.144 -30.046 1.00 75.00 87 PRO A C 1
ATOM 684 O O . PRO A 1 87 ? 14.287 -12.453 -31.162 1.00 75.00 87 PRO A O 1
ATOM 687 N N . THR A 1 88 ? 15.008 -13.069 -29.136 1.00 85.06 88 THR A N 1
ATOM 688 C CA . THR A 1 88 ? 14.720 -14.480 -29.379 1.00 85.06 88 THR A CA 1
ATOM 689 C C . THR A 1 88 ? 13.232 -14.758 -29.154 1.00 85.06 88 THR A C 1
ATOM 691 O O . THR A 1 88 ? 12.550 -14.054 -28.409 1.00 85.06 88 THR A O 1
ATOM 694 N N . ARG A 1 89 ? 12.724 -15.877 -29.689 1.00 86.44 89 ARG A N 1
ATOM 695 C CA . ARG A 1 89 ? 11.360 -16.361 -29.376 1.00 86.44 89 ARG A CA 1
ATOM 696 C C . ARG A 1 89 ? 11.106 -16.555 -27.877 1.00 86.44 89 ARG A C 1
ATOM 698 O O . ARG A 1 89 ? 9.959 -16.601 -27.439 1.00 86.44 89 ARG A O 1
ATOM 705 N N . HIS A 1 90 ? 12.158 -16.760 -27.085 1.00 83.31 90 HIS A N 1
ATOM 706 C CA . HIS A 1 90 ? 12.040 -16.865 -25.631 1.00 83.31 90 HIS A CA 1
ATOM 707 C C . HIS A 1 90 ? 11.811 -15.497 -24.986 1.00 83.31 90 HIS A C 1
ATOM 709 O O . HIS A 1 90 ? 11.024 -15.388 -24.047 1.00 83.31 90 HIS A O 1
ATOM 715 N N . ASP A 1 91 ? 12.447 -14.457 -25.519 1.00 81.50 91 ASP A N 1
ATOM 716 C CA . ASP A 1 91 ? 12.311 -13.083 -25.034 1.00 81.50 91 ASP A CA 1
ATOM 717 C C . ASP A 1 91 ? 10.941 -12.504 -25.389 1.00 81.50 91 ASP A C 1
ATOM 719 O O . ASP A 1 91 ? 10.319 -11.848 -24.554 1.00 81.50 91 ASP A O 1
ATOM 723 N N . GLU A 1 92 ? 10.411 -12.845 -26.568 1.00 82.56 92 GLU A N 1
ATOM 724 C CA . GLU A 1 92 ? 9.026 -12.544 -26.957 1.00 82.56 92 GLU A CA 1
ATOM 725 C C . GLU A 1 92 ? 8.024 -13.118 -25.945 1.00 82.56 92 GLU A C 1
ATOM 727 O O . GLU A 1 92 ? 7.211 -12.381 -25.390 1.00 82.56 92 GLU A O 1
ATOM 732 N N . ARG A 1 93 ? 8.140 -14.410 -25.604 1.00 84.81 93 ARG A N 1
ATOM 733 C CA . ARG A 1 93 ? 7.252 -15.052 -24.615 1.00 84.81 93 ARG A CA 1
ATOM 734 C C . ARG A 1 93 ? 7.389 -14.455 -23.221 1.00 84.81 93 ARG A C 1
ATOM 736 O O . ARG A 1 93 ? 6.395 -14.287 -22.521 1.00 84.81 93 ARG A O 1
ATOM 743 N N . LYS A 1 94 ? 8.615 -14.149 -22.787 1.00 81.12 94 LYS A N 1
ATOM 744 C CA . LYS A 1 94 ? 8.840 -13.473 -21.502 1.00 81.12 94 LYS A CA 1
ATOM 745 C C . LYS A 1 94 ? 8.163 -12.107 -21.475 1.00 81.12 94 LYS A C 1
ATOM 747 O O . LYS A 1 94 ? 7.559 -11.768 -20.463 1.00 81.12 94 LYS A O 1
ATOM 752 N N . ARG A 1 95 ? 8.242 -11.353 -22.574 1.00 78.88 95 ARG A N 1
ATOM 753 C CA . ARG A 1 95 ? 7.585 -10.050 -22.712 1.00 78.88 95 ARG A CA 1
ATOM 754 C C . ARG A 1 95 ? 6.066 -10.189 -22.657 1.00 78.88 95 ARG A C 1
ATOM 756 O O . ARG A 1 95 ? 5.438 -9.439 -21.923 1.00 78.88 95 ARG A O 1
ATOM 763 N N . GLU A 1 96 ? 5.494 -11.166 -23.357 1.00 82.69 96 GLU A N 1
ATOM 764 C CA . GLU A 1 96 ? 4.055 -11.463 -23.293 1.00 82.69 96 GLU A CA 1
ATOM 765 C C . GLU A 1 96 ? 3.601 -11.795 -21.864 1.00 82.69 96 GLU A C 1
ATOM 767 O O . GLU A 1 96 ? 2.595 -11.270 -21.402 1.00 82.69 96 GLU A O 1
ATOM 772 N N . ILE A 1 97 ? 4.356 -12.612 -21.123 1.00 82.25 97 ILE A N 1
ATOM 773 C CA . ILE A 1 97 ? 4.023 -12.951 -19.729 1.00 82.25 97 ILE A CA 1
ATOM 774 C C . ILE A 1 97 ? 4.144 -11.728 -18.814 1.00 82.25 97 ILE A C 1
ATOM 776 O O . ILE A 1 97 ? 3.287 -11.512 -17.959 1.00 82.25 97 ILE A O 1
ATOM 780 N N . ALA A 1 98 ? 5.185 -10.915 -18.995 1.00 80.38 98 ALA A N 1
ATOM 781 C CA . ALA A 1 98 ? 5.425 -9.739 -18.168 1.00 80.38 98 ALA A CA 1
ATOM 782 C C . ALA A 1 98 ? 4.338 -8.658 -18.327 1.00 80.38 98 ALA A C 1
ATOM 784 O O . ALA A 1 98 ? 4.152 -7.860 -17.413 1.00 80.38 98 ALA A O 1
ATOM 785 N N . GLN A 1 99 ? 3.571 -8.653 -19.426 1.00 78.75 99 GLN A N 1
ATOM 786 C CA . GLN A 1 99 ? 2.408 -7.762 -19.582 1.00 78.75 99 GLN A CA 1
ATOM 787 C C . GLN A 1 99 ? 1.293 -8.062 -18.572 1.00 78.75 99 GLN A C 1
ATOM 789 O O . GLN A 1 99 ? 0.505 -7.178 -18.247 1.00 78.75 99 GLN A O 1
ATOM 794 N N . PHE A 1 100 ? 1.229 -9.293 -18.061 1.00 83.06 100 PHE A N 1
ATOM 795 C CA . PHE A 1 100 ? 0.266 -9.694 -17.035 1.00 83.06 100 PHE A CA 1
ATOM 796 C C . PHE A 1 100 ? 0.781 -9.470 -15.611 1.00 83.06 100 PHE A C 1
ATOM 798 O O . PHE A 1 100 ? 0.058 -9.740 -14.652 1.00 83.06 100 PHE A O 1
ATOM 805 N N . ASP A 1 101 ? 2.020 -9.002 -15.449 1.00 87.00 101 ASP A N 1
ATOM 806 C CA . ASP A 1 101 ? 2.563 -8.697 -14.134 1.00 87.00 101 ASP A CA 1
ATOM 807 C C . ASP A 1 101 ? 1.851 -7.451 -13.560 1.00 87.00 101 ASP A C 1
ATOM 809 O O . ASP A 1 101 ? 1.811 -6.402 -14.220 1.00 87.00 101 ASP A O 1
ATOM 813 N N . PRO A 1 102 ? 1.273 -7.524 -12.343 1.00 88.19 102 PRO A N 1
ATOM 814 C CA . PRO A 1 102 ? 0.632 -6.385 -11.689 1.00 88.19 102 PRO A CA 1
ATOM 815 C C . PRO A 1 102 ? 1.536 -5.159 -11.548 1.00 88.19 102 PRO A C 1
ATOM 817 O O . PRO A 1 102 ? 1.028 -4.041 -11.504 1.00 88.19 102 PRO A O 1
ATOM 820 N N . VAL A 1 103 ? 2.860 -5.345 -11.501 1.00 89.50 103 VAL A N 1
ATOM 821 C CA . VAL A 1 103 ? 3.823 -4.236 -11.457 1.00 89.50 103 VAL A CA 1
ATOM 822 C C . VAL A 1 103 ? 3.659 -3.317 -12.658 1.00 89.50 103 VAL A C 1
ATOM 824 O O . VAL A 1 103 ? 3.694 -2.106 -12.476 1.00 89.50 103 VAL A O 1
ATOM 827 N N . TYR A 1 104 ? 3.448 -3.869 -13.853 1.00 87.38 104 TYR A N 1
ATOM 828 C CA . TYR A 1 104 ? 3.396 -3.080 -15.086 1.00 87.38 104 TYR A CA 1
ATOM 829 C C . TYR A 1 104 ? 1.984 -2.840 -15.611 1.00 87.38 104 TYR A C 1
ATOM 831 O O . TYR A 1 104 ? 1.786 -2.004 -16.483 1.00 87.38 104 TYR A O 1
ATOM 839 N N . SER A 1 105 ? 0.993 -3.556 -15.080 1.00 86.44 105 SER A N 1
ATOM 840 C CA . SER A 1 105 ? -0.397 -3.480 -15.546 1.00 86.44 105 SER A CA 1
ATOM 841 C C . SER A 1 105 ? -1.334 -2.722 -14.605 1.00 86.44 105 SER A C 1
ATOM 843 O O . SER A 1 105 ? -2.407 -2.295 -15.031 1.00 86.44 105 SER A O 1
ATOM 845 N N . VAL A 1 106 ? -0.961 -2.541 -13.332 1.00 90.88 106 VAL A N 1
ATOM 846 C CA . VAL A 1 106 ? -1.813 -1.899 -12.321 1.00 90.88 106 VAL A CA 1
ATOM 847 C C . VAL A 1 106 ? -1.199 -0.582 -11.864 1.00 90.88 106 VAL A C 1
ATOM 849 O O . VAL A 1 106 ? -0.062 -0.539 -11.395 1.00 90.88 106 VAL A O 1
ATOM 852 N N . HIS A 1 107 ? -1.986 0.492 -11.936 1.00 91.00 107 HIS A N 1
ATOM 853 C CA . HIS A 1 107 ? -1.609 1.786 -11.379 1.00 91.00 107 HIS A CA 1
ATOM 854 C C . HIS A 1 107 ? -1.790 1.786 -9.860 1.00 91.00 107 HIS A C 1
ATOM 856 O O . HIS A 1 107 ? -2.909 1.626 -9.365 1.00 91.00 107 HIS A O 1
ATOM 862 N N . MET A 1 108 ? -0.710 2.019 -9.110 1.00 91.19 108 MET A N 1
ATOM 863 C CA . MET A 1 108 ? -0.716 1.913 -7.650 1.00 91.19 108 MET A CA 1
ATOM 864 C C . MET A 1 108 ? -1.688 2.903 -6.996 1.00 91.19 108 MET A C 1
ATOM 866 O O . MET A 1 108 ? -2.564 2.473 -6.247 1.00 91.19 108 MET A O 1
ATOM 870 N N . GLY A 1 109 ? -1.613 4.197 -7.334 1.00 89.94 109 GLY A N 1
ATOM 871 C CA . GLY A 1 109 ? -2.511 5.227 -6.779 1.00 89.94 109 GLY A CA 1
ATOM 872 C C . GLY A 1 109 ? -4.000 4.909 -6.966 1.00 89.94 109 GLY A C 1
ATOM 873 O O . GLY A 1 109 ? -4.741 4.784 -5.993 1.00 89.94 109 GLY A O 1
ATOM 874 N N . GLN A 1 110 ? -4.430 4.674 -8.211 1.00 90.69 110 GLN A N 1
ATOM 875 C CA . GLN A 1 110 ? -5.810 4.291 -8.530 1.00 90.69 110 GLN A CA 1
ATOM 876 C C . GLN A 1 110 ? -6.257 3.012 -7.811 1.00 90.69 110 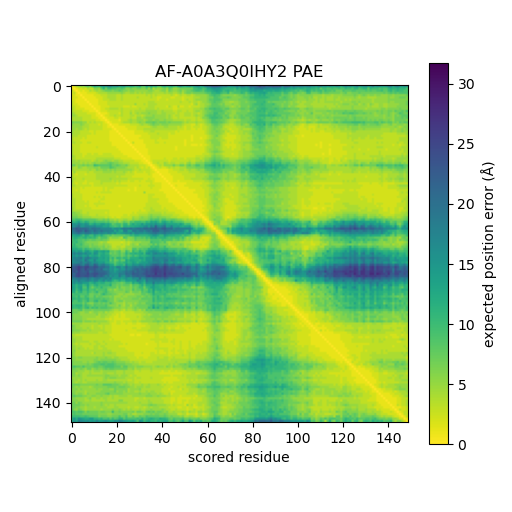GLN A C 1
ATOM 8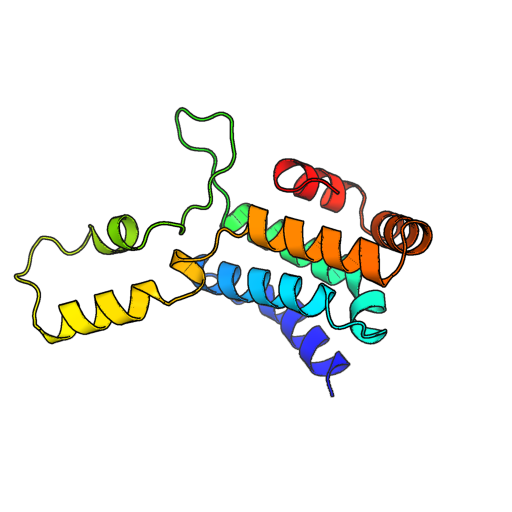78 O O . GLN A 1 110 ? -7.375 2.948 -7.297 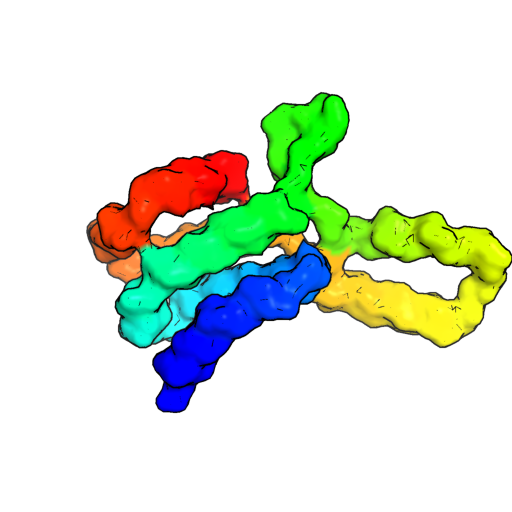1.00 90.69 110 GLN A O 1
ATOM 883 N N . PHE A 1 111 ? -5.398 1.992 -7.742 1.00 93.25 111 PHE A N 1
ATOM 884 C CA . PHE A 1 111 ? -5.738 0.745 -7.065 1.00 93.25 111 PHE A CA 1
ATOM 885 C C . PHE A 1 111 ? -5.966 0.960 -5.566 1.00 93.25 111 PHE A C 1
ATOM 887 O O . PHE A 1 111 ? -6.986 0.519 -5.033 1.00 93.25 111 PHE A O 1
ATOM 894 N N . VAL A 1 112 ? -5.060 1.673 -4.891 1.00 92.56 112 VAL A N 1
ATOM 895 C CA . VAL A 1 112 ? -5.205 1.994 -3.464 1.00 92.56 112 VAL A CA 1
ATOM 896 C C . VAL A 1 112 ? -6.457 2.836 -3.220 1.00 92.56 112 VAL A C 1
ATOM 898 O O . VAL A 1 112 ? -7.214 2.522 -2.304 1.00 92.56 112 VAL A O 1
ATOM 901 N N . GLN A 1 113 ? -6.744 3.823 -4.075 1.00 92.00 113 GLN A N 1
ATOM 902 C CA . GLN A 1 113 ? -7.956 4.644 -3.990 1.00 92.00 113 GLN A CA 1
ATOM 903 C C . GLN A 1 113 ? -9.231 3.792 -3.992 1.00 92.00 113 GLN A C 1
ATOM 905 O O . GLN A 1 113 ? -10.106 3.952 -3.136 1.00 92.00 113 GLN A O 1
ATOM 910 N N . VAL A 1 114 ? -9.331 2.853 -4.938 1.00 94.00 114 VAL A N 1
ATOM 911 C CA . VAL A 1 114 ? -10.481 1.946 -5.046 1.00 94.00 114 VAL A CA 1
ATOM 912 C C . VAL A 1 114 ? -10.595 1.068 -3.800 1.00 94.00 114 VAL A C 1
ATOM 914 O O . VAL A 1 114 ? -11.698 0.861 -3.293 1.00 94.00 114 VAL A O 1
ATOM 917 N N . LYS A 1 115 ? -9.472 0.573 -3.267 1.00 93.94 115 LYS A N 1
ATOM 918 C CA . LYS A 1 115 ? -9.467 -0.266 -2.060 1.00 93.94 115 LYS A CA 1
ATOM 919 C C . LYS A 1 115 ? -9.836 0.504 -0.795 1.00 93.94 115 LYS A C 1
ATOM 921 O O . LYS A 1 115 ? -10.601 -0.025 0.005 1.00 93.94 115 LYS A O 1
ATOM 926 N N . LEU A 1 116 ? -9.380 1.744 -0.641 1.00 91.44 116 LEU A N 1
ATOM 927 C CA . LEU A 1 116 ? -9.763 2.610 0.477 1.00 91.44 116 LEU A CA 1
ATOM 928 C C . LEU A 1 116 ? -11.247 2.979 0.422 1.00 91.44 116 LEU A C 1
ATOM 930 O O . LEU A 1 116 ? -11.939 2.880 1.432 1.00 91.44 116 LEU A O 1
ATOM 934 N N . SER A 1 117 ? -11.764 3.319 -0.761 1.00 91.00 117 SER A N 1
ATOM 935 C CA . SER A 1 117 ? -13.192 3.601 -0.947 1.00 91.00 117 SER A CA 1
ATOM 936 C C . SER A 1 117 ? -14.066 2.375 -0.644 1.00 91.00 117 SER A C 1
ATOM 938 O O . SER A 1 117 ? -15.081 2.482 0.054 1.00 91.00 117 SER A O 1
ATOM 940 N N . ALA A 1 118 ? -13.639 1.191 -1.096 1.00 92.19 118 ALA A N 1
ATOM 941 C CA . ALA A 1 118 ? -14.308 -0.068 -0.780 1.00 92.19 118 ALA A CA 1
ATOM 942 C C . ALA A 1 118 ? -14.274 -0.367 0.726 1.00 92.19 118 ALA A C 1
ATOM 944 O O . ALA A 1 118 ? -15.309 -0.684 1.307 1.00 92.19 118 ALA A O 1
ATOM 945 N N . MET A 1 119 ? -13.119 -0.192 1.373 1.00 90.69 119 MET A N 1
ATOM 946 C CA . MET A 1 119 ? -12.977 -0.372 2.817 1.00 90.69 119 MET A CA 1
ATOM 947 C C . MET A 1 119 ? -13.880 0.593 3.596 1.00 90.69 119 MET A C 1
ATOM 949 O O . MET A 1 119 ? -14.587 0.151 4.496 1.00 90.69 119 MET A O 1
ATOM 953 N N . CYS A 1 120 ? -13.912 1.881 3.238 1.00 89.94 120 CYS A N 1
ATOM 954 C CA . CYS A 1 120 ? -14.792 2.878 3.859 1.00 89.94 120 CYS A CA 1
ATOM 955 C C . CYS A 1 120 ? -16.271 2.470 3.755 1.00 89.94 120 CYS A C 1
ATOM 957 O O . CYS A 1 120 ? -17.019 2.561 4.729 1.00 89.94 120 CYS A O 1
ATOM 959 N N . SER A 1 121 ? -16.671 1.918 2.606 1.00 90.50 121 SER A N 1
ATOM 960 C CA . SER A 1 121 ? -18.022 1.385 2.402 1.00 90.50 121 SER A CA 1
ATOM 961 C C . SER A 1 121 ? -18.315 0.148 3.266 1.00 90.50 121 SER A C 1
ATOM 963 O O . SER A 1 121 ? -19.450 -0.032 3.696 1.00 90.50 121 SER A O 1
ATOM 965 N N . GLN A 1 122 ? -17.310 -0.693 3.542 1.00 90.12 122 GLN A N 1
ATOM 966 C CA . GLN A 1 122 ? -17.443 -1.908 4.359 1.00 90.12 122 GLN A CA 1
ATOM 967 C C . GLN A 1 122 ? -17.499 -1.619 5.866 1.00 90.12 122 GLN A C 1
ATOM 969 O O . GLN A 1 122 ? -18.355 -2.158 6.562 1.00 90.12 122 GLN A O 1
ATOM 974 N N . VAL A 1 123 ? -16.587 -0.788 6.386 1.00 88.31 123 VAL A N 1
ATOM 975 C CA . VAL A 1 123 ? -16.490 -0.507 7.835 1.00 88.31 123 VAL A CA 1
ATOM 976 C C . VAL A 1 123 ? -17.397 0.639 8.291 1.00 88.31 123 VAL A C 1
ATOM 978 O O . VAL A 1 123 ? -17.638 0.795 9.486 1.00 88.31 123 VAL A O 1
ATOM 9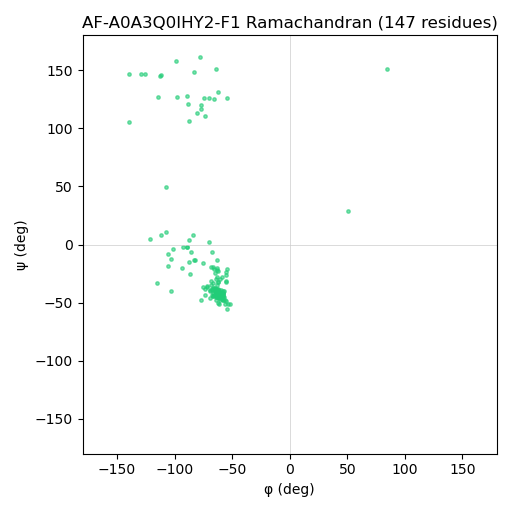81 N N . GLY A 1 124 ? -17.910 1.432 7.348 1.00 89.81 124 GLY A N 1
ATOM 982 C CA . GLY A 1 124 ? -18.702 2.629 7.607 1.00 89.81 124 GLY A CA 1
ATOM 983 C C . GLY A 1 124 ? -17.842 3.872 7.862 1.00 89.81 124 GLY A C 1
ATOM 984 O O . GLY A 1 124 ? -16.729 3.795 8.388 1.00 89.81 124 GLY A O 1
ATOM 985 N N . ALA A 1 125 ? -18.389 5.040 7.511 1.00 88.88 125 ALA A N 1
ATOM 986 C CA . ALA A 1 125 ? -17.669 6.315 7.528 1.00 88.88 125 ALA A CA 1
ATOM 987 C C . ALA A 1 125 ? -17.093 6.671 8.911 1.00 88.88 125 ALA A C 1
ATOM 989 O O . ALA A 1 125 ? -15.928 7.047 9.002 1.00 88.88 125 ALA A O 1
ATOM 990 N N . ASP A 1 126 ? -17.854 6.485 9.992 1.00 89.19 126 ASP A N 1
ATOM 991 C CA . ASP A 1 126 ? -17.409 6.853 11.346 1.00 89.19 126 ASP A CA 1
ATOM 992 C C . ASP A 1 126 ? -16.207 6.018 11.812 1.00 89.19 126 ASP A C 1
ATOM 994 O O . ASP A 1 126 ? -15.258 6.530 12.410 1.00 89.19 126 ASP A O 1
ATOM 998 N N . THR A 1 127 ? -16.218 4.721 11.494 1.00 87.75 127 THR A N 1
ATOM 999 C CA . THR A 1 127 ? -15.120 3.813 11.852 1.00 87.75 127 THR A CA 1
ATOM 1000 C C . THR A 1 127 ? -13.906 4.076 10.970 1.00 87.75 127 THR A C 1
ATOM 1002 O O . THR A 1 127 ? -12.783 4.085 11.469 1.00 87.75 127 THR A O 1
ATOM 1005 N N . PHE A 1 128 ? -14.114 4.361 9.681 1.00 89.56 128 PHE A N 1
ATOM 1006 C CA . PHE A 1 128 ? -13.039 4.761 8.777 1.00 89.56 128 PHE A CA 1
ATOM 1007 C C . PHE A 1 128 ? -12.350 6.048 9.249 1.00 89.56 128 PHE A C 1
ATOM 1009 O O . PHE A 1 128 ? -11.129 6.068 9.379 1.00 89.56 128 PHE A O 1
ATOM 1016 N N . VAL A 1 129 ? -13.113 7.084 9.609 1.00 89.12 129 VAL A N 1
ATOM 1017 C CA . VAL A 1 129 ? -12.566 8.340 10.149 1.00 89.12 129 VAL A CA 1
ATOM 1018 C C . VAL A 1 129 ? -11.795 8.095 11.446 1.00 89.12 129 VAL A C 1
ATOM 1020 O O . VAL A 1 129 ? -10.702 8.637 11.617 1.00 89.12 129 VAL A O 1
ATOM 1023 N N . SER A 1 130 ? -12.305 7.241 12.339 1.00 90.12 130 SER A N 1
ATOM 1024 C CA . SER A 1 130 ? -11.585 6.862 13.561 1.00 90.12 130 SER A CA 1
ATOM 1025 C C . SER A 1 130 ? -10.271 6.131 13.266 1.00 90.12 130 SER A C 1
ATOM 1027 O O . SER A 1 130 ? -9.287 6.348 13.972 1.00 90.12 130 SER A O 1
ATOM 1029 N N . LEU A 1 131 ? -10.240 5.268 12.247 1.00 89.00 131 LEU A N 1
ATOM 1030 C CA . LEU A 1 131 ? -9.035 4.552 11.831 1.00 89.00 131 LEU A CA 1
ATOM 1031 C C . LEU A 1 131 ? -8.011 5.503 11.213 1.00 89.00 131 LEU A C 1
ATOM 1033 O O . LEU A 1 131 ? -6.850 5.460 11.606 1.00 89.00 131 LEU A O 1
ATOM 1037 N N . VAL A 1 132 ? -8.432 6.399 10.318 1.00 89.62 132 VAL A N 1
ATOM 1038 C CA . VAL A 1 132 ? -7.560 7.428 9.725 1.00 89.62 132 VAL A CA 1
ATOM 1039 C C . VAL A 1 132 ? -7.006 8.359 10.803 1.00 89.62 132 VAL A C 1
ATOM 1041 O O . VAL A 1 132 ? -5.813 8.636 10.811 1.00 89.62 132 VAL A O 1
ATOM 1044 N N . SER A 1 133 ? -7.827 8.752 11.779 1.00 88.38 133 SER A N 1
ATOM 1045 C CA . SER A 1 133 ? -7.398 9.590 12.912 1.00 88.38 133 SER A CA 1
ATOM 1046 C C . SER A 1 133 ? -6.402 8.897 13.849 1.00 88.38 133 SER A C 1
ATOM 1048 O O . SER A 1 133 ? -5.728 9.566 14.627 1.00 88.38 133 SER A O 1
ATOM 1050 N N . SER A 1 134 ? -6.320 7.563 13.812 1.00 88.62 134 SER A N 1
ATOM 1051 C CA . SER A 1 134 ? -5.326 6.796 14.575 1.00 88.62 134 SER A CA 1
ATOM 1052 C C . SER A 1 134 ? -3.962 6.710 13.882 1.00 88.62 134 SER A C 1
ATOM 1054 O O . SER A 1 134 ? -2.987 6.290 14.507 1.00 88.62 134 SER A O 1
ATOM 1056 N N . VAL A 1 135 ? -3.893 7.078 12.599 1.00 91.12 135 VAL A N 1
ATOM 1057 C CA . VAL A 1 135 ? -2.653 7.128 11.821 1.00 91.12 135 VAL A CA 1
ATOM 1058 C C . VAL A 1 135 ? -1.943 8.449 12.099 1.00 91.12 135 VAL A C 1
ATOM 1060 O O . VAL A 1 135 ? -2.585 9.466 12.356 1.00 91.12 135 VAL A O 1
ATOM 1063 N N . ASP A 1 136 ? -0.611 8.435 12.045 1.00 91.56 136 ASP A N 1
ATOM 1064 C CA . ASP A 1 136 ? 0.186 9.653 12.157 1.00 91.56 136 ASP A CA 1
ATOM 1065 C C . ASP A 1 136 ? -0.275 10.695 11.111 1.00 91.56 136 ASP A C 1
ATOM 1067 O O . ASP A 1 136 ? -0.338 10.374 9.916 1.00 91.56 136 ASP A O 1
ATOM 1071 N N . PRO A 1 137 ? -0.611 11.932 11.521 1.00 87.81 137 PRO A N 1
ATOM 1072 C CA . PRO A 1 137 ? -1.053 12.972 10.599 1.00 87.81 137 PRO A CA 1
ATOM 1073 C C . PRO A 1 137 ? -0.022 13.298 9.509 1.00 87.81 137 PRO A C 1
ATOM 1075 O O . PRO A 1 137 ? -0.425 13.689 8.413 1.00 87.81 137 PRO A O 1
ATOM 1078 N N . GLU A 1 138 ? 1.282 13.120 9.754 1.00 88.69 138 GLU A N 1
ATOM 1079 C CA . GLU A 1 138 ? 2.307 13.307 8.718 1.00 88.69 138 GLU A CA 1
ATOM 1080 C C . GLU A 1 138 ? 2.214 12.236 7.626 1.00 88.69 138 GLU A C 1
ATOM 1082 O O . GLU A 1 138 ? 2.341 12.543 6.441 1.00 88.69 138 GLU A O 1
ATOM 1087 N N . VAL A 1 139 ? 1.917 10.993 8.009 1.00 89.94 139 VAL A N 1
ATOM 1088 C CA . VAL A 1 139 ? 1.726 9.873 7.075 1.00 89.94 139 VAL A CA 1
ATOM 1089 C C . VAL A 1 139 ? 0.467 10.082 6.245 1.00 89.94 139 VAL A C 1
ATOM 1091 O O . VAL A 1 139 ? 0.496 9.881 5.032 1.00 89.94 139 VAL A O 1
ATOM 1094 N N . VAL A 1 140 ? -0.628 10.520 6.874 1.00 89.00 140 VAL A N 1
ATOM 1095 C CA . VAL A 1 140 ? -1.875 10.835 6.162 1.00 89.00 140 VAL A CA 1
ATOM 1096 C C . VAL A 1 140 ? -1.648 11.969 5.169 1.00 89.00 140 VAL A C 1
ATOM 1098 O O . VAL A 1 140 ? -2.055 11.845 4.020 1.00 89.00 140 VAL A O 1
ATOM 1101 N N . LYS A 1 141 ? -0.951 13.034 5.577 1.00 87.56 141 LYS A N 1
ATOM 1102 C CA . LYS A 1 141 ? -0.617 14.151 4.689 1.00 87.56 141 LYS A CA 1
ATOM 1103 C C . LYS A 1 141 ? 0.230 13.699 3.497 1.00 87.56 141 LYS A C 1
ATOM 1105 O O . LYS A 1 141 ? -0.084 14.065 2.376 1.00 87.56 141 LYS A O 1
ATOM 1110 N N . ASN A 1 142 ? 1.257 12.882 3.730 1.00 86.69 142 ASN A N 1
ATOM 1111 C CA . ASN A 1 142 ? 2.081 12.333 2.652 1.00 86.69 142 ASN A CA 1
ATOM 1112 C C . ASN A 1 142 ? 1.238 11.477 1.687 1.00 86.69 142 ASN A C 1
ATOM 1114 O O . ASN A 1 142 ? 1.356 11.584 0.476 1.00 86.69 142 ASN A O 1
ATOM 1118 N N . LEU A 1 143 ? 0.321 10.658 2.207 1.00 86.69 143 LEU A N 1
ATOM 1119 C CA . LEU A 1 143 ? -0.573 9.868 1.359 1.00 86.69 143 LEU A CA 1
ATOM 1120 C C . LEU A 1 143 ? -1.592 10.716 0.589 1.00 86.69 143 LEU A C 1
ATOM 1122 O O . LEU A 1 143 ? -1.954 10.334 -0.522 1.00 86.69 143 LEU A O 1
ATOM 1126 N N . GLN A 1 144 ? -2.032 11.849 1.143 1.00 86.75 144 GLN A N 1
ATOM 1127 C CA . GLN A 1 144 ? -2.951 12.780 0.477 1.00 86.75 144 GLN A CA 1
ATOM 1128 C C . GLN A 1 144 ? -2.373 13.383 -0.807 1.00 86.75 144 GLN A C 1
ATOM 1130 O O . GLN A 1 144 ? -3.143 13.758 -1.690 1.00 86.75 144 GLN A O 1
ATOM 1135 N N . ASP A 1 145 ? -1.045 13.416 -0.945 1.00 83.19 145 ASP A N 1
ATOM 1136 C CA . ASP A 1 145 ? -0.381 13.845 -2.178 1.00 83.19 145 ASP A CA 1
ATOM 1137 C C . ASP A 1 145 ? -0.594 12.841 -3.334 1.00 83.19 145 ASP A C 1
ATOM 1139 O O . ASP A 1 145 ? -0.482 13.208 -4.505 1.00 83.19 145 ASP A O 1
ATOM 1143 N N . TYR A 1 146 ? -0.960 11.587 -3.027 1.00 82.94 146 TYR A N 1
ATOM 1144 C CA . TYR A 1 146 ? -1.127 10.502 -4.005 1.00 82.94 146 TYR A CA 1
ATOM 1145 C C . TYR A 1 146 ? -2.564 9.978 -4.131 1.00 82.94 146 TYR A C 1
ATOM 1147 O O . TYR A 1 146 ? -2.962 9.512 -5.201 1.00 82.94 146 TYR A O 1
ATOM 1155 N N . VAL A 1 147 ? -3.329 9.978 -3.036 1.00 83.31 147 VAL A N 1
ATOM 1156 C CA . VAL A 1 147 ? -4.678 9.399 -2.948 1.00 83.31 147 VAL A CA 1
ATOM 1157 C C . VAL A 1 147 ? -5.608 10.289 -2.124 1.00 83.31 147 VAL A C 1
ATOM 1159 O O . VAL A 1 147 ? -5.207 10.918 -1.154 1.00 83.31 147 VAL A O 1
ATOM 1162 N N . SER A 1 148 ? -6.889 10.324 -2.482 1.00 80.81 148 SER A N 1
ATOM 1163 C CA . SER A 1 148 ? -7.927 11.026 -1.723 1.00 80.81 148 SER A CA 1
ATOM 1164 C C . SER A 1 148 ? -8.391 10.177 -0.533 1.00 80.81 148 SER A C 1
ATOM 1166 O O . SER A 1 148 ? -9.007 9.125 -0.731 1.00 80.81 148 SER A O 1
ATOM 1168 N N . ILE A 1 149 ? -8.101 10.645 0.685 1.00 73.56 149 ILE A N 1
ATOM 1169 C CA . ILE A 1 149 ? -8.471 10.023 1.972 1.00 73.56 149 ILE A CA 1
ATOM 1170 C C . ILE A 1 149 ? -9.501 10.889 2.689 1.00 73.56 149 ILE A C 1
ATOM 1172 O O . ILE A 1 149 ? -9.271 12.118 2.757 1.00 73.56 149 ILE A O 1
#

Mean predicted aligned error: 6.46 Å

Solvent-accessible surface area (backbone atoms only — not comparable to full-atom values): 8554 Å² total; per-residue (Å²): 110,67,63,61,52,52,53,49,46,66,72,46,49,80,76,53,79,52,48,64,62,33,47,47,52,40,52,49,52,36,57,51,61,59,62,83,42,69,71,51,63,77,39,39,44,62,51,51,50,52,38,39,57,38,45,67,66,38,43,39,65,49,99,88,52,94,54,76,39,58,75,45,57,46,58,66,70,72,57,62,81,65,75,89,56,85,80,47,79,65,52,52,51,51,52,61,55,50,60,72,33,60,51,29,64,44,56,61,52,65,53,40,40,54,29,50,55,50,29,31,69,72,66,32,64,72,54,39,53,54,50,57,69,68,28,59,67,69,49,54,54,59,35,51,78,65,32,90,127

Foldseek 3Di:
DVLVVVVVCLVCLVVDPDLLVLLVSLLVLLVVLLVPDPSNLVCVQSSLLSNLVSCVSQWDAPPPHPATFGPQQAPCVVPVVPPPDDQDPVNVVVSVVCCPPCSHNPTSLVSSQVSLVSSCVVVDVVSSVVSLVVHDVVSVVSNVSRYDD

Secondary structure (DSSP, 8-state):
-HHHHHHHHHHHGGG---HHHHHHHHHHHHHHHTS--HHHHHTHHHHHHHHHHHHHHHEE--TT-SS-EETTS-HHHHHTT-TTSPPPHHHHHHHHHHTT-HHHHS-HHHHHHHHHHHHHHHH-HHHHHHHHHTS-HHHHHHHHTTS--

Sequence (149 aa):
MLSNLLDDMIKKTYLVTQPERRKVIGLAYAALLTCESVIILNKFGKIMEQMAEIFNDVMTVPYQGTEYEDAFLDLTTALASDVFSEPTRHDERKREIAQFDPVYSVHMGQFVQVKLSAMCSQVGADTFVSLVSSVDPEVVKNLQDYVSI

Organism: Diaphorina citri (NCBI:txid121845)